Protein AF-A0A3C0A6U7-F1 (afdb_monomer_lite)

Secondary structure (DSSP, 8-state):
-PPPEEEEEETTEEEEE---TTHHHHHHHHHTTTTS--S---HHHHHHHHHHTS--------------PPP-EEEEEE-SS-EEEEEEES-S-SEEEE-SSEEEEETTEEE-GGGGGS--S-EEEEEEETTEEEEEEEES---SS-EEEE-SS-EEEEEETTEEE-

Radius of gyration: 29.02 Å; chains: 1; bounding box: 46×40×87 Å

Foldseek 3Di:
DWDWDWDAPDPPDIDIDTDDPPVVVVVVVVVVPPPPDPDDDPPVVVVVVVVVVPPDPPPPPPPDPPPPFQKWKWKWKDAPPWIKIATPDQAPDGIDIDDAAKFKAFSDGTDDPVCLPPPTRFIWMWHADPFGIWIGGSDRAPDPDIDDDGHNGIDMWMAISDGTDD

Sequence (166 aa):
MVKIKVKCVDNQKCRITFYQKFYLSIFNYIYQNKNSMKNLIKPTLALLFFIALYTLPTQVVAQLNQDATSPFSITVEIDSNNTTLRCNGGCDWKKIILKQGSTIISENGIATAKNANSDVLYLFNVQKTEKGIRLNNLKGTQWKEAIDISCNSKCTLVVNQFGLAQ

pLDDT: mean 73.25, std 22.84, range [32.62, 97.94]

Structure (mmCIF, N/CA/C/O backbone):
data_AF-A0A3C0A6U7-F1
#
_entry.id   AF-A0A3C0A6U7-F1
#
loop_
_atom_site.group_PDB
_atom_site.id
_atom_site.type_symbol
_atom_site.label_atom_id
_atom_site.label_alt_id
_atom_site.label_comp_id
_atom_site.label_asym_id
_atom_site.label_entity_id
_atom_site.label_seq_id
_atom_site.pdbx_PDB_ins_code
_atom_site.Cartn_x
_atom_site.Cartn_y
_atom_site.Cartn_z
_atom_site.occupancy
_atom_site.B_iso_or_equiv
_atom_site.auth_seq_id
_atom_site.auth_comp_id
_atom_site.auth_asym_id
_atom_site.auth_atom_id
_atom_site.pdbx_PDB_model_num
ATOM 1 N N . MET A 1 1 ? 26.773 22.104 -36.908 1.00 33.81 1 MET A N 1
ATOM 2 C CA . MET A 1 1 ? 26.149 22.570 -35.652 1.00 33.81 1 MET A CA 1
ATOM 3 C C . MET A 1 1 ? 24.700 22.948 -35.944 1.00 33.81 1 MET A C 1
ATOM 5 O O . MET A 1 1 ? 24.473 23.873 -36.717 1.00 33.81 1 MET A O 1
ATOM 9 N N . VAL A 1 2 ? 23.734 22.174 -35.447 1.00 37.91 2 VAL A N 1
ATOM 10 C CA . VAL A 1 2 ? 22.294 22.425 -35.638 1.00 37.91 2 VAL A CA 1
ATOM 11 C C . VAL A 1 2 ? 21.832 23.352 -34.513 1.00 37.91 2 VAL A C 1
ATOM 13 O O . VAL A 1 2 ? 22.068 23.046 -33.349 1.00 37.91 2 VAL A O 1
ATOM 16 N N . LYS A 1 3 ? 21.217 24.495 -34.840 1.00 32.91 3 LYS A N 1
ATOM 17 C CA . LYS A 1 3 ? 20.575 25.367 -33.844 1.00 32.91 3 LYS A CA 1
ATOM 18 C C . LYS A 1 3 ? 19.089 25.024 -33.790 1.00 32.91 3 LYS A C 1
ATOM 20 O O . LYS A 1 3 ? 18.399 25.153 -34.798 1.00 32.91 3 LYS A O 1
ATOM 25 N N . ILE A 1 4 ? 18.621 24.586 -32.625 1.00 41.66 4 ILE A N 1
ATOM 26 C CA . ILE A 1 4 ? 17.217 24.255 -32.368 1.00 41.66 4 ILE A CA 1
ATOM 27 C C . ILE A 1 4 ? 16.599 25.428 -31.608 1.00 41.66 4 ILE A C 1
ATOM 29 O O . ILE A 1 4 ? 17.147 25.869 -30.600 1.00 41.66 4 ILE A O 1
ATOM 33 N N . LYS A 1 5 ? 15.466 25.943 -32.092 1.00 40.22 5 LYS A N 1
ATOM 34 C CA . LYS A 1 5 ? 14.672 26.949 -31.379 1.00 40.22 5 LYS A CA 1
ATOM 35 C C . LYS A 1 5 ? 13.291 26.357 -31.125 1.00 40.22 5 LYS A C 1
ATOM 37 O O . LYS A 1 5 ? 12.559 26.071 -32.069 1.00 40.22 5 LYS A O 1
ATOM 42 N N . VAL A 1 6 ? 12.973 26.135 -29.854 1.00 44.78 6 VAL A N 1
ATOM 43 C CA . VAL A 1 6 ? 11.693 25.570 -29.417 1.00 44.78 6 VAL A CA 1
ATOM 44 C C . VAL A 1 6 ? 10.785 26.719 -28.998 1.00 44.78 6 VAL A C 1
ATOM 46 O O . VAL A 1 6 ? 11.202 27.584 -28.229 1.00 44.78 6 VAL A O 1
ATOM 49 N N . LYS A 1 7 ? 9.557 26.752 -29.523 1.00 43.25 7 LYS A N 1
ATOM 50 C CA . LYS A 1 7 ? 8.528 27.705 -29.096 1.00 43.25 7 LYS A CA 1
ATOM 51 C C . LYS A 1 7 ? 7.292 26.912 -28.675 1.00 43.25 7 LYS A C 1
ATOM 53 O O . LYS A 1 7 ? 6.702 26.193 -29.485 1.00 43.25 7 LYS A O 1
ATOM 58 N N . CYS A 1 8 ? 6.948 27.009 -27.398 1.00 41.59 8 CYS A N 1
ATOM 59 C CA . CYS A 1 8 ? 5.799 26.334 -26.805 1.00 41.59 8 CYS A CA 1
ATOM 60 C C . CYS A 1 8 ? 4.638 27.318 -26.705 1.00 41.59 8 CYS A C 1
ATOM 62 O O . CYS A 1 8 ? 4.846 28.461 -26.305 1.00 41.59 8 CYS A O 1
ATOM 64 N N . VAL A 1 9 ? 3.455 26.888 -27.145 1.00 47.66 9 VAL A N 1
ATOM 65 C CA . VAL A 1 9 ? 2.249 27.731 -27.165 1.00 47.66 9 VAL A CA 1
ATOM 66 C C . VAL A 1 9 ? 1.288 27.355 -26.034 1.00 47.66 9 VAL A C 1
ATOM 68 O O . VAL A 1 9 ? 0.531 28.216 -25.633 1.00 47.66 9 VAL A O 1
ATOM 71 N N . ASP A 1 10 ? 1.389 26.144 -25.466 1.00 42.62 10 ASP A N 1
ATOM 72 C CA . ASP A 1 10 ? 0.799 25.732 -24.178 1.00 42.62 10 ASP A CA 1
ATOM 73 C C . ASP A 1 10 ? 1.385 24.376 -23.737 1.00 42.62 10 ASP A C 1
ATOM 75 O O . ASP A 1 10 ? 1.989 23.679 -24.561 1.00 42.62 10 ASP A O 1
ATOM 79 N N . ASN A 1 11 ? 1.180 23.986 -22.465 1.00 50.47 11 ASN A N 1
ATOM 80 C CA . ASN A 1 11 ? 1.770 22.823 -21.756 1.00 50.47 11 ASN A CA 1
ATOM 81 C C . ASN A 1 11 ? 1.614 21.436 -22.425 1.00 50.47 11 ASN A C 1
ATOM 83 O O . ASN A 1 11 ? 2.092 20.441 -21.885 1.00 50.47 11 ASN A O 1
ATOM 87 N N . GLN A 1 12 ? 0.970 21.342 -23.591 1.00 40.75 12 GLN A N 1
ATOM 88 C CA . GLN A 1 12 ? 0.839 20.103 -24.365 1.00 40.75 12 GLN A CA 1
ATOM 89 C C . GLN A 1 12 ? 1.159 20.242 -25.866 1.00 40.75 12 GLN A C 1
ATOM 91 O O . GLN A 1 12 ? 1.078 19.256 -26.596 1.00 40.75 12 GLN A O 1
ATOM 96 N N . LYS A 1 13 ? 1.558 21.425 -26.362 1.00 32.62 13 LYS A N 1
ATOM 97 C CA . LYS A 1 13 ? 1.961 21.621 -27.769 1.00 32.62 13 LYS A CA 1
ATOM 98 C C . LYS A 1 13 ? 3.165 22.557 -27.888 1.00 32.62 13 LYS A C 1
ATOM 100 O O . LYS A 1 13 ? 3.036 23.782 -27.933 1.00 32.62 13 LYS A O 1
ATOM 105 N N . CYS A 1 14 ? 4.346 21.962 -28.037 1.00 35.88 14 CYS A N 1
ATOM 106 C CA . CYS A 1 14 ? 5.546 22.663 -28.486 1.00 35.88 14 CYS A CA 1
ATOM 107 C C . CYS A 1 14 ? 5.802 22.359 -29.963 1.00 35.88 14 CYS A C 1
ATOM 109 O O . CYS A 1 14 ? 5.858 21.197 -30.365 1.00 35.88 14 CYS A O 1
ATOM 111 N N . ARG A 1 15 ? 5.970 23.405 -30.782 1.00 34.56 15 ARG A N 1
ATOM 112 C CA . ARG A 1 15 ? 6.424 23.255 -32.171 1.00 34.56 15 ARG A CA 1
ATOM 113 C C . ARG A 1 15 ? 7.946 23.355 -32.196 1.00 34.56 15 ARG A C 1
ATOM 115 O O . ARG A 1 15 ? 8.517 24.347 -31.739 1.00 34.56 15 ARG A O 1
ATOM 122 N N . ILE A 1 16 ? 8.592 22.327 -32.736 1.00 39.91 16 ILE A N 1
ATOM 123 C CA . ILE A 1 16 ? 10.038 22.299 -32.958 1.00 39.91 16 ILE A CA 1
ATOM 124 C C . ILE A 1 16 ? 10.274 22.540 -34.446 1.00 39.91 16 ILE A C 1
ATOM 126 O O . ILE A 1 16 ? 9.821 21.763 -35.282 1.00 39.91 16 ILE A O 1
ATOM 130 N N . THR A 1 17 ? 10.983 23.618 -34.777 1.00 40.97 17 THR A N 1
ATOM 131 C CA . THR A 1 17 ? 11.354 23.925 -36.161 1.00 40.97 17 THR A CA 1
ATOM 132 C C . THR A 1 17 ? 12.818 23.556 -36.377 1.00 40.97 17 THR A C 1
ATOM 134 O O . THR A 1 17 ? 13.709 24.149 -35.766 1.00 40.97 17 THR A O 1
ATOM 137 N N . PHE A 1 18 ? 13.076 22.581 -37.251 1.00 41.88 18 PHE A N 1
ATOM 138 C CA . PHE A 1 18 ? 14.427 22.193 -37.652 1.00 41.88 18 PHE A CA 1
ATOM 139 C C . PHE A 1 18 ? 14.877 23.005 -38.873 1.00 41.88 18 PHE A C 1
ATOM 141 O O . PHE A 1 18 ? 14.241 22.963 -39.921 1.00 41.88 18 PHE A O 1
ATOM 148 N N . TYR A 1 19 ? 16.011 23.702 -38.769 1.00 48.56 19 TYR A N 1
ATOM 149 C CA . TYR A 1 19 ? 16.707 24.257 -39.934 1.00 48.56 19 TYR A CA 1
ATOM 150 C C . TYR A 1 19 ? 17.765 23.252 -40.401 1.00 48.56 19 TYR A C 1
ATOM 152 O O . TYR A 1 19 ? 18.860 23.168 -39.841 1.00 48.56 19 TYR A O 1
ATOM 160 N N . GLN A 1 20 ? 17.426 22.442 -41.405 1.00 42.66 20 GLN A N 1
ATOM 161 C CA . GLN A 1 20 ? 18.304 21.381 -41.895 1.00 42.66 20 GLN A CA 1
ATOM 162 C C . GLN A 1 20 ? 19.255 21.895 -42.989 1.00 42.66 20 GLN A C 1
ATOM 164 O O . GLN A 1 20 ? 18.865 22.112 -44.132 1.00 42.66 20 GLN A O 1
ATOM 169 N N . LYS A 1 21 ? 20.555 21.950 -42.673 1.00 41.53 21 LYS A N 1
ATOM 170 C CA . LYS A 1 21 ? 21.672 22.000 -43.646 1.00 41.53 21 LYS A CA 1
ATOM 171 C C . LYS A 1 21 ? 21.818 20.708 -44.487 1.00 41.53 21 LYS A C 1
ATOM 173 O O . LYS A 1 21 ? 22.850 20.496 -45.112 1.00 41.53 21 LYS A O 1
ATOM 178 N N . PHE A 1 22 ? 20.806 19.841 -44.509 1.00 43.25 22 PHE A N 1
ATOM 179 C CA . PHE A 1 22 ? 20.840 18.538 -45.183 1.00 43.25 22 PHE A CA 1
ATOM 180 C C . PHE A 1 22 ? 20.552 18.641 -46.690 1.00 43.25 22 PHE A C 1
ATOM 182 O O . PHE A 1 22 ? 21.022 17.820 -47.471 1.00 43.25 22 PHE A O 1
ATOM 189 N N . TYR A 1 23 ? 19.866 19.707 -47.117 1.00 44.53 23 TYR A N 1
ATOM 190 C CA . TYR A 1 23 ? 19.507 19.938 -48.522 1.00 44.53 23 TYR A CA 1
ATOM 191 C C . TYR A 1 23 ? 20.713 20.118 -49.458 1.00 44.53 23 TYR A C 1
ATOM 193 O O . TYR A 1 23 ? 20.646 19.745 -50.626 1.00 44.53 23 TYR A O 1
ATOM 201 N N . LEU A 1 24 ? 21.839 20.638 -48.957 1.00 41.88 24 LEU A N 1
ATOM 202 C CA . LEU A 1 24 ? 23.013 20.931 -49.789 1.00 41.88 24 LEU A CA 1
ATOM 203 C C . LEU A 1 24 ? 23.817 19.677 -50.176 1.00 41.88 24 LEU A C 1
ATOM 205 O O . LEU A 1 24 ? 24.499 19.687 -51.196 1.00 41.88 24 LEU A O 1
ATOM 209 N N . SER A 1 25 ? 23.723 18.586 -49.406 1.00 42.66 25 SER A N 1
ATOM 210 C CA . SER A 1 25 ? 24.457 17.343 -49.696 1.00 42.66 25 SER A CA 1
ATOM 211 C C . SER A 1 25 ? 23.844 16.575 -50.871 1.00 42.66 25 SER A C 1
ATOM 213 O O . SER A 1 25 ? 24.573 16.122 -51.752 1.00 42.66 25 SER A O 1
ATOM 215 N N . ILE A 1 26 ? 22.512 16.494 -50.928 1.00 48.12 26 ILE A N 1
ATOM 216 C CA . ILE A 1 26 ? 21.798 15.777 -51.994 1.00 48.12 26 ILE A CA 1
ATOM 217 C C . ILE A 1 26 ? 21.872 16.563 -53.312 1.00 48.12 26 ILE A C 1
ATOM 219 O O . ILE A 1 26 ? 22.105 15.975 -54.366 1.00 48.12 26 ILE A O 1
ATOM 223 N N . PHE A 1 27 ? 21.774 17.899 -53.261 1.00 46.44 27 PHE A N 1
ATOM 224 C CA . PHE A 1 27 ? 21.910 18.744 -54.455 1.00 46.44 27 PHE A CA 1
ATOM 225 C C . PHE A 1 27 ? 23.302 18.638 -55.099 1.00 46.44 27 PHE A C 1
ATOM 227 O O . PHE A 1 27 ? 23.402 18.530 -56.320 1.00 46.44 27 PHE A O 1
ATOM 234 N N . ASN A 1 28 ? 24.372 18.597 -54.295 1.00 41.25 28 ASN A N 1
ATOM 235 C CA . ASN A 1 28 ? 25.733 18.421 -54.814 1.00 41.25 28 ASN A CA 1
ATOM 236 C C . ASN A 1 28 ? 25.968 17.027 -55.416 1.00 41.25 28 ASN A C 1
ATOM 238 O O . ASN A 1 28 ? 26.674 16.920 -56.416 1.00 41.25 28 ASN A O 1
ATOM 242 N N . TYR A 1 29 ? 25.356 15.974 -54.863 1.00 45.91 29 TYR A N 1
ATOM 243 C CA . TYR A 1 29 ? 25.459 14.622 -55.425 1.00 45.91 29 TYR A CA 1
ATOM 244 C C . TYR A 1 29 ? 24.790 14.514 -56.807 1.00 45.91 29 TYR A C 1
ATOM 246 O O . TYR A 1 29 ? 25.345 13.912 -57.723 1.00 45.91 29 TYR A O 1
ATOM 254 N N . ILE A 1 30 ? 23.633 15.159 -56.992 1.00 48.38 30 ILE A N 1
ATOM 255 C CA . ILE A 1 30 ? 22.916 15.176 -58.277 1.00 48.38 30 ILE A CA 1
ATOM 256 C C . ILE A 1 30 ? 23.643 16.060 -59.308 1.00 48.38 30 ILE A C 1
ATOM 258 O O . ILE A 1 30 ? 23.691 15.716 -60.489 1.00 48.38 30 ILE A O 1
ATOM 262 N N . TYR A 1 31 ? 24.257 17.171 -58.883 1.00 46.31 31 TYR A N 1
ATOM 263 C CA . TYR A 1 31 ? 24.972 18.081 -59.788 1.00 46.31 31 TYR A CA 1
ATOM 264 C C . TYR A 1 31 ? 26.287 17.492 -60.327 1.00 46.31 31 TYR A C 1
ATOM 266 O O . TYR A 1 31 ? 26.640 17.726 -61.482 1.00 46.31 31 TYR A O 1
ATOM 274 N N . GLN A 1 32 ? 26.989 16.686 -59.525 1.00 39.41 32 GLN A N 1
ATOM 275 C CA . GLN A 1 32 ? 28.257 16.052 -59.911 1.00 39.41 32 GLN A CA 1
ATOM 276 C C . GLN A 1 32 ? 28.099 14.930 -60.955 1.00 39.41 32 GLN A C 1
ATOM 278 O O . GLN A 1 32 ? 29.075 14.552 -61.594 1.00 39.41 32 GLN A O 1
ATOM 283 N N . ASN A 1 33 ? 26.885 14.416 -61.187 1.00 39.50 33 ASN A N 1
ATOM 284 C CA . ASN A 1 33 ? 26.651 13.247 -62.045 1.00 39.50 33 ASN A CA 1
ATOM 285 C C . ASN A 1 33 ? 25.900 13.577 -63.355 1.00 39.50 33 ASN A C 1
ATOM 287 O O . ASN A 1 33 ? 25.139 12.770 -63.887 1.00 39.50 33 ASN A O 1
ATOM 291 N N . LYS A 1 34 ? 26.093 14.792 -63.891 1.00 43.38 34 LYS A N 1
ATOM 292 C CA . LYS A 1 34 ? 25.370 15.305 -65.074 1.00 43.38 34 LYS A CA 1
ATOM 293 C C . LYS A 1 34 ? 25.851 14.738 -66.425 1.00 43.38 34 LYS A C 1
ATOM 295 O O . LYS A 1 34 ? 25.202 14.973 -67.440 1.00 43.38 34 LYS A O 1
ATOM 300 N N . ASN A 1 35 ? 26.947 13.977 -66.470 1.00 48.91 35 ASN A N 1
ATOM 301 C CA . ASN A 1 35 ? 27.571 13.569 -67.739 1.00 48.91 35 ASN A CA 1
ATOM 302 C C . ASN A 1 35 ? 27.205 12.174 -68.272 1.00 48.91 35 ASN A C 1
ATOM 304 O O . ASN A 1 35 ? 27.707 11.813 -69.332 1.00 48.91 35 ASN A O 1
ATOM 308 N N . SER A 1 36 ? 26.322 11.402 -67.625 1.00 48.53 36 SER A N 1
ATOM 309 C CA . SER A 1 36 ? 26.068 10.019 -68.075 1.00 48.53 36 SER A CA 1
ATOM 310 C C . SER A 1 36 ? 24.611 9.549 -68.021 1.00 48.53 36 SER A C 1
ATOM 312 O O . SER A 1 36 ? 24.336 8.413 -67.656 1.00 48.53 36 SER A O 1
ATOM 314 N N . MET A 1 37 ? 23.643 10.388 -68.408 1.00 45.44 37 MET A N 1
ATOM 315 C CA . MET A 1 37 ? 22.267 9.916 -68.644 1.00 45.44 37 MET A CA 1
ATOM 316 C C . MET A 1 37 ? 21.650 10.583 -69.875 1.00 45.44 37 MET A C 1
ATOM 318 O O . MET A 1 37 ? 20.931 11.573 -69.779 1.00 45.44 37 MET A O 1
ATOM 322 N N . LYS A 1 38 ? 21.941 10.027 -71.058 1.00 48.81 38 LYS A N 1
ATOM 323 C CA . LYS A 1 38 ? 21.332 10.430 -72.340 1.00 48.81 38 LYS A CA 1
ATOM 324 C C . LYS A 1 38 ? 20.073 9.641 -72.720 1.00 48.81 38 LYS A C 1
ATOM 326 O O . LYS A 1 38 ? 19.567 9.847 -73.813 1.00 48.81 38 LYS A O 1
ATOM 331 N N . ASN A 1 39 ? 19.518 8.805 -71.839 1.00 52.34 39 ASN A N 1
ATOM 332 C CA . ASN A 1 39 ? 18.325 8.017 -72.159 1.00 52.34 39 ASN A CA 1
ATOM 333 C C . ASN A 1 39 ? 17.156 8.307 -71.208 1.00 52.34 39 ASN A C 1
ATOM 335 O O . ASN A 1 39 ? 17.063 7.785 -70.104 1.00 52.34 39 ASN A O 1
ATOM 339 N N . LEU A 1 40 ? 16.278 9.182 -71.704 1.00 53.75 40 LEU A N 1
ATOM 340 C CA . LEU A 1 40 ? 14.818 9.084 -71.685 1.00 53.75 40 LEU A CA 1
ATOM 341 C C . LEU A 1 40 ? 14.142 8.547 -70.404 1.00 53.75 40 LEU A C 1
ATOM 343 O O . LEU A 1 40 ? 13.479 7.515 -70.422 1.00 53.75 40 LEU A O 1
ATOM 347 N N . ILE A 1 41 ? 14.166 9.334 -69.331 1.00 53.09 41 ILE A N 1
ATOM 348 C CA . ILE A 1 41 ? 13.057 9.359 -68.367 1.00 53.09 41 ILE A CA 1
ATOM 349 C C . ILE A 1 41 ? 12.466 10.763 -68.446 1.00 53.09 41 ILE A C 1
ATOM 351 O O . ILE A 1 41 ? 13.147 11.751 -68.172 1.00 53.09 41 ILE A O 1
ATOM 355 N N . LYS A 1 42 ? 11.215 10.866 -68.911 1.00 50.72 42 LYS A N 1
ATOM 356 C CA . LYS A 1 42 ? 10.522 12.149 -69.087 1.00 50.72 42 LYS A CA 1
ATOM 357 C C . LYS A 1 42 ? 10.541 12.918 -67.751 1.00 50.72 42 LYS A C 1
ATOM 359 O O . LYS A 1 42 ? 10.084 12.364 -66.748 1.00 50.72 42 LYS A O 1
ATOM 364 N N . PRO A 1 43 ? 11.011 14.182 -67.717 1.00 54.00 43 PRO A N 1
ATOM 365 C CA . PRO A 1 43 ? 11.165 14.961 -66.480 1.00 54.00 43 PRO A CA 1
ATOM 366 C C . PRO A 1 43 ? 9.840 15.182 -65.728 1.00 54.00 43 PRO A C 1
ATOM 368 O O . PRO A 1 43 ? 9.837 15.511 -64.545 1.00 54.00 43 PRO A O 1
ATOM 371 N N . THR A 1 44 ? 8.709 14.940 -66.390 1.00 54.31 44 THR A N 1
ATOM 372 C CA . THR A 1 44 ? 7.357 14.987 -65.831 1.00 54.31 44 THR A CA 1
ATOM 373 C C . THR A 1 44 ? 7.054 13.879 -64.820 1.00 54.31 44 THR A C 1
ATOM 375 O O . THR A 1 44 ? 6.265 14.114 -63.910 1.00 54.31 44 THR A O 1
ATOM 378 N N . LEU A 1 45 ? 7.674 12.694 -64.920 1.00 53.59 45 LEU A N 1
ATOM 379 C CA . LEU A 1 45 ? 7.379 11.585 -63.997 1.00 53.59 45 LEU A CA 1
ATOM 380 C C . LEU A 1 45 ? 8.149 11.703 -62.672 1.00 53.59 45 LEU A C 1
ATOM 382 O O . LEU A 1 45 ? 7.621 11.381 -61.611 1.00 53.59 45 LEU A O 1
ATOM 386 N N . ALA A 1 46 ? 9.380 12.220 -62.726 1.00 56.03 46 ALA A N 1
ATOM 387 C CA . ALA A 1 46 ? 10.200 12.450 -61.538 1.00 56.03 46 ALA A CA 1
ATOM 388 C C . ALA A 1 46 ? 9.577 13.518 -60.623 1.00 56.03 46 ALA A C 1
ATOM 390 O O . ALA A 1 46 ? 9.567 13.358 -59.406 1.00 56.03 46 ALA A O 1
ATOM 391 N N . LEU A 1 47 ? 8.987 14.570 -61.203 1.00 56.06 47 LEU A N 1
ATOM 392 C CA . LEU A 1 47 ? 8.346 15.649 -60.448 1.00 56.06 47 LEU A CA 1
ATOM 393 C C . LEU A 1 47 ? 7.134 15.158 -59.630 1.00 56.06 47 LEU A C 1
ATOM 395 O O . LEU A 1 47 ? 6.956 15.580 -58.490 1.00 56.06 47 LEU A O 1
ATOM 399 N N . LEU A 1 48 ? 6.341 14.224 -60.169 1.00 55.97 48 LEU A N 1
ATOM 400 C CA . LEU A 1 48 ? 5.179 13.651 -59.474 1.00 55.97 48 LEU A CA 1
ATOM 401 C C . LEU A 1 48 ? 5.578 12.780 -58.272 1.00 55.97 48 LEU A C 1
ATOM 403 O O . LEU A 1 48 ? 4.897 12.799 -57.248 1.00 55.97 48 LEU A O 1
ATOM 407 N N . PHE A 1 49 ? 6.708 12.075 -58.360 1.00 56.03 49 PHE A N 1
ATOM 408 C CA . PHE A 1 49 ? 7.222 11.259 -57.257 1.00 56.03 49 PHE A CA 1
ATOM 409 C C . PHE A 1 49 ? 7.747 12.119 -56.094 1.00 56.03 49 PHE A C 1
ATOM 411 O O . PHE A 1 49 ? 7.580 11.760 -54.930 1.00 56.03 49 PHE A O 1
ATOM 418 N N . PHE A 1 50 ? 8.320 13.292 -56.393 1.00 56.22 50 PHE A N 1
ATOM 419 C CA . PHE A 1 50 ? 8.762 14.239 -55.366 1.00 56.22 50 PHE A CA 1
ATOM 420 C C . PHE A 1 50 ? 7.593 14.898 -54.625 1.00 56.22 50 PHE A C 1
ATOM 422 O O . PHE A 1 50 ? 7.678 15.047 -53.411 1.00 56.22 50 PHE A O 1
ATOM 429 N N . ILE A 1 51 ? 6.491 15.244 -55.301 1.00 59.22 51 ILE A N 1
ATOM 430 C CA . ILE A 1 51 ? 5.327 15.891 -54.661 1.00 59.22 51 ILE A CA 1
ATOM 431 C C . ILE A 1 51 ? 4.619 14.938 -53.678 1.00 59.22 51 ILE A C 1
ATOM 433 O O . ILE A 1 51 ? 4.186 15.374 -52.612 1.00 59.22 51 ILE A O 1
ATOM 437 N N . ALA A 1 52 ? 4.574 13.635 -53.977 1.00 53.06 52 ALA A N 1
ATOM 438 C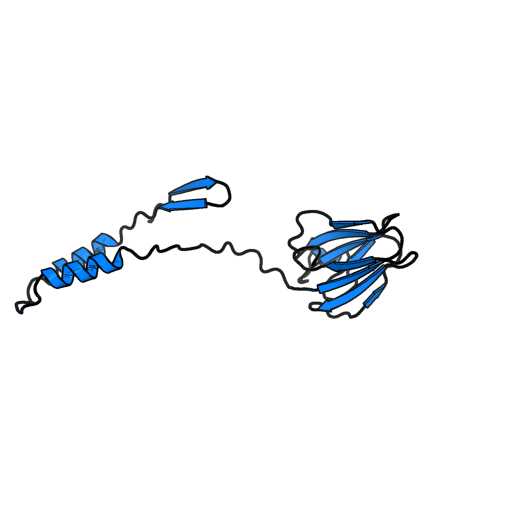 CA . ALA A 1 52 ? 3.948 12.627 -53.113 1.00 53.06 52 ALA A CA 1
ATOM 439 C C . ALA A 1 52 ? 4.673 12.408 -51.766 1.00 53.06 52 ALA A C 1
ATOM 441 O O . ALA A 1 52 ? 4.066 11.935 -50.808 1.00 53.06 52 ALA A O 1
ATOM 442 N N . LEU A 1 53 ? 5.955 12.774 -51.659 1.00 52.72 53 LEU A N 1
ATOM 443 C CA . LEU A 1 53 ? 6.751 12.607 -50.435 1.00 52.72 53 LEU A CA 1
ATOM 444 C C . LEU A 1 53 ? 6.616 13.783 -49.447 1.00 52.72 53 LEU A C 1
ATOM 446 O O . LEU A 1 53 ? 7.047 13.661 -48.302 1.00 52.72 53 LEU A O 1
ATOM 450 N N . TYR A 1 54 ? 5.997 14.904 -49.845 1.00 50.44 54 TYR A N 1
ATOM 451 C CA . TYR A 1 54 ? 5.837 16.093 -48.990 1.00 50.44 54 TYR A CA 1
ATOM 452 C C . TYR A 1 54 ? 4.576 16.088 -48.110 1.00 50.44 54 TYR A C 1
ATOM 454 O O . TYR A 1 54 ? 4.428 16.972 -47.267 1.00 50.44 54 TYR A O 1
ATOM 462 N N . THR A 1 55 ? 3.669 15.119 -48.262 1.00 50.38 55 THR A N 1
ATOM 463 C 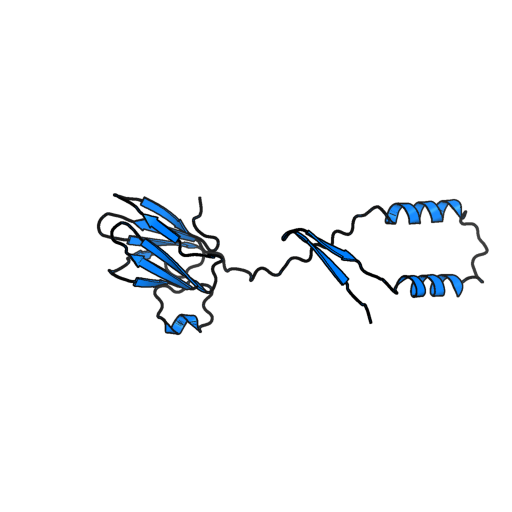CA . THR A 1 55 ? 2.383 15.104 -47.536 1.00 50.38 55 THR A CA 1
ATOM 464 C C . THR A 1 55 ? 2.342 14.168 -46.333 1.00 50.38 55 THR A C 1
ATOM 466 O O . THR A 1 55 ? 1.285 14.028 -45.723 1.00 50.38 55 THR A O 1
ATOM 469 N N . LEU A 1 56 ? 3.453 13.531 -45.954 1.00 53.97 56 LEU A N 1
ATOM 470 C CA . LEU A 1 56 ? 3.504 12.765 -44.711 1.00 53.97 56 LEU A CA 1
ATOM 471 C C . LEU A 1 56 ? 3.830 13.723 -43.559 1.00 53.97 56 LEU A C 1
ATOM 473 O O . LEU A 1 56 ? 4.971 14.186 -43.473 1.00 53.97 56 LEU A O 1
ATOM 477 N N . PRO A 1 57 ? 2.880 14.049 -42.660 1.00 55.62 57 PRO A N 1
ATOM 478 C CA . PRO A 1 57 ? 3.234 14.739 -41.435 1.00 55.62 57 PRO A CA 1
ATOM 479 C C . PRO A 1 57 ? 4.168 13.824 -40.639 1.00 55.62 57 PRO A C 1
ATOM 481 O O . PRO A 1 57 ? 3.738 12.845 -40.032 1.00 55.62 57 PRO A O 1
ATOM 484 N N . THR A 1 58 ? 5.463 14.137 -40.630 1.00 53.94 58 THR A N 1
ATOM 485 C CA . THR A 1 58 ? 6.430 13.540 -39.709 1.00 53.94 58 THR A CA 1
ATOM 486 C C . THR A 1 58 ? 6.171 14.108 -38.319 1.00 53.94 58 THR A C 1
ATOM 488 O O . THR A 1 58 ? 6.884 14.972 -37.812 1.00 53.94 58 THR A O 1
ATOM 491 N N . GLN A 1 59 ? 5.097 13.646 -37.683 1.00 55.72 59 GLN A N 1
ATOM 492 C CA . GLN A 1 59 ? 4.904 13.863 -36.259 1.00 55.72 59 GLN A CA 1
ATOM 493 C C . GLN A 1 59 ? 5.908 12.989 -35.506 1.00 55.72 59 GLN A C 1
ATOM 495 O O . GLN A 1 59 ? 5.658 11.832 -35.185 1.00 55.72 59 GLN A O 1
ATOM 500 N N . VAL A 1 60 ? 7.092 13.548 -35.258 1.00 50.88 60 VAL A N 1
ATOM 501 C CA . VAL A 1 60 ? 8.034 12.992 -34.290 1.00 50.88 60 VAL A CA 1
ATOM 502 C C . VAL A 1 60 ? 7.480 13.336 -32.915 1.00 50.88 60 VAL A C 1
ATOM 504 O O . VAL A 1 60 ? 7.693 14.433 -32.397 1.00 50.88 60 VAL A O 1
ATOM 507 N N . VAL A 1 61 ? 6.709 12.416 -32.340 1.00 57.28 61 VAL A N 1
ATOM 508 C CA . VAL A 1 61 ? 6.358 12.497 -30.926 1.00 57.28 61 VAL A CA 1
ATOM 509 C C . VAL A 1 61 ? 7.620 12.109 -30.169 1.00 57.28 61 VAL A C 1
ATOM 511 O O . VAL A 1 61 ? 7.979 10.937 -30.105 1.00 57.28 61 VAL A O 1
ATOM 514 N N . ALA A 1 62 ? 8.335 13.097 -29.633 1.00 43.22 62 ALA A N 1
ATOM 515 C CA . ALA A 1 62 ? 9.292 12.821 -28.576 1.00 43.22 62 ALA A CA 1
ATOM 516 C C . ALA A 1 62 ? 8.479 12.272 -27.398 1.00 43.22 62 ALA A C 1
ATOM 518 O O . ALA A 1 62 ? 7.787 13.028 -26.716 1.00 43.22 62 ALA A O 1
ATOM 519 N N . GLN A 1 63 ? 8.485 10.952 -27.211 1.00 40.06 63 GLN A N 1
ATOM 520 C CA . GLN A 1 63 ? 7.977 10.366 -25.982 1.00 40.06 63 GLN A CA 1
ATOM 521 C C . GLN A 1 63 ? 8.930 10.832 -24.887 1.00 40.06 63 GLN A C 1
ATOM 523 O O . GLN A 1 63 ? 10.094 10.439 -24.847 1.00 40.06 63 GLN A O 1
ATOM 528 N N . LEU A 1 64 ? 8.457 11.760 -24.054 1.00 44.72 64 LEU A N 1
ATOM 529 C CA . LEU A 1 64 ? 9.105 12.043 -22.786 1.00 44.72 64 LEU A CA 1
ATOM 530 C C . LEU A 1 64 ? 9.200 10.687 -22.088 1.00 44.72 64 LEU A C 1
ATOM 532 O O . LEU A 1 64 ? 8.167 10.037 -21.922 1.00 44.72 64 LEU A O 1
ATOM 536 N N . ASN A 1 65 ? 10.413 10.243 -21.759 1.00 44.16 65 ASN A N 1
ATOM 537 C CA . ASN A 1 65 ? 10.604 9.091 -20.892 1.00 44.16 65 ASN A CA 1
ATOM 538 C C . ASN A 1 65 ? 9.913 9.440 -19.571 1.00 44.16 65 ASN A C 1
ATOM 540 O O . ASN A 1 65 ? 10.499 10.085 -18.708 1.00 44.16 65 ASN A O 1
ATOM 544 N N . GLN A 1 66 ? 8.626 9.116 -19.451 1.00 49.06 66 GLN A N 1
ATOM 545 C CA . GLN A 1 66 ? 8.006 8.962 -18.153 1.00 49.06 66 GLN A CA 1
ATOM 546 C C . GLN A 1 66 ? 8.810 7.851 -17.503 1.00 49.06 66 GLN A C 1
ATOM 548 O O . GLN A 1 66 ? 8.888 6.767 -18.085 1.00 49.06 66 GLN A O 1
ATOM 553 N N . ASP A 1 67 ? 9.460 8.148 -16.376 1.00 54.31 67 ASP A N 1
ATOM 554 C CA . ASP A 1 67 ? 10.139 7.145 -15.564 1.00 54.31 67 ASP A CA 1
ATOM 555 C C . ASP A 1 67 ? 9.242 5.913 -15.498 1.00 54.31 67 ASP A C 1
ATOM 557 O O . ASP A 1 67 ? 8.118 5.975 -14.983 1.00 54.31 67 ASP A O 1
ATOM 561 N N . ALA A 1 68 ? 9.694 4.836 -16.149 1.00 64.50 68 ALA A N 1
ATOM 562 C CA . ALA A 1 68 ? 8.890 3.649 -16.360 1.00 64.50 68 ALA A CA 1
ATOM 563 C 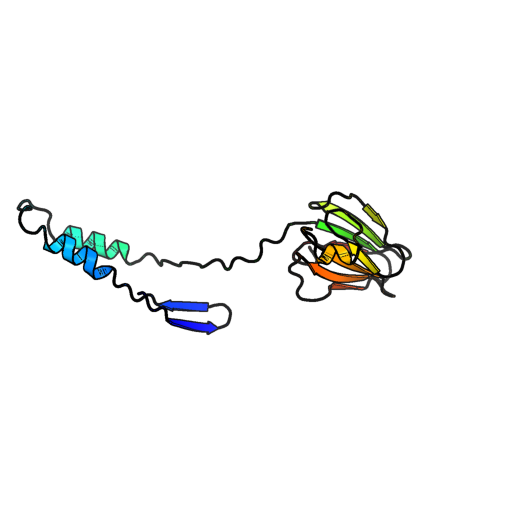C . ALA A 1 68 ? 8.523 3.107 -14.982 1.00 64.50 68 ALA A C 1
ATOM 565 O O . ALA A 1 68 ? 9.356 2.581 -14.246 1.00 64.50 68 ALA A O 1
ATOM 566 N N . THR A 1 69 ? 7.278 3.342 -14.591 1.00 80.88 69 THR A N 1
ATOM 567 C CA . THR A 1 69 ? 6.824 3.040 -13.245 1.00 80.88 69 THR A CA 1
ATOM 568 C C . THR A 1 69 ? 6.543 1.549 -13.174 1.00 80.88 69 THR A C 1
ATOM 570 O O . THR A 1 69 ? 5.820 1.024 -14.024 1.00 80.88 69 THR A O 1
ATOM 573 N N . SER A 1 70 ? 7.112 0.861 -12.185 1.00 91.19 70 SER A N 1
ATOM 574 C CA . SER A 1 70 ? 6.901 -0.580 -12.044 1.00 91.19 70 SER A CA 1
ATOM 575 C C . SER A 1 70 ? 5.428 -0.859 -11.725 1.00 91.19 70 SER A C 1
ATOM 577 O O . SER A 1 70 ? 4.898 -0.284 -10.771 1.00 91.19 70 SER A O 1
ATOM 579 N N . PRO A 1 71 ? 4.734 -1.692 -12.520 1.00 94.50 71 PRO A N 1
ATOM 580 C CA . PRO A 1 71 ? 3.317 -1.941 -12.318 1.00 94.50 71 PRO A CA 1
ATOM 581 C C . PRO A 1 71 ? 3.081 -2.795 -11.070 1.00 94.50 71 PRO A C 1
ATOM 583 O O . PRO A 1 71 ? 3.751 -3.804 -10.859 1.00 94.50 71 PRO A O 1
ATOM 586 N N . PHE A 1 72 ? 2.076 -2.424 -10.281 1.00 95.75 72 PHE A N 1
ATOM 587 C CA . PHE A 1 72 ? 1.580 -3.225 -9.163 1.00 95.75 72 PHE A CA 1
ATOM 588 C C . PHE A 1 72 ? 0.072 -3.042 -9.003 1.00 95.75 72 PHE A C 1
ATOM 590 O O . PHE A 1 72 ? -0.511 -2.088 -9.511 1.00 95.75 72 PHE A O 1
ATOM 597 N N . SER A 1 73 ? -0.572 -3.953 -8.281 1.00 97.44 73 SER A N 1
ATOM 598 C CA . SER A 1 73 ? -1.979 -3.841 -7.905 1.00 97.44 73 SER A CA 1
ATOM 599 C C . SER A 1 73 ? -2.173 -4.385 -6.500 1.00 97.44 73 SER A C 1
ATOM 601 O O . SER A 1 73 ? -1.824 -5.531 -6.213 1.00 97.44 73 SER A O 1
ATOM 603 N N . ILE A 1 74 ? -2.726 -3.555 -5.620 1.00 97.88 74 ILE A N 1
ATOM 604 C CA . ILE A 1 74 ? -2.950 -3.883 -4.216 1.00 97.88 74 ILE A CA 1
ATOM 605 C C . ILE A 1 74 ? -4.393 -3.546 -3.857 1.00 97.88 74 ILE A C 1
ATOM 607 O O . ILE A 1 74 ? -4.823 -2.402 -3.978 1.00 97.88 74 ILE A O 1
ATOM 611 N N . THR A 1 75 ? -5.133 -4.536 -3.372 1.00 97.25 75 THR A N 1
ATOM 612 C CA . THR A 1 75 ? -6.447 -4.325 -2.765 1.00 97.25 75 THR A CA 1
ATOM 613 C C . THR A 1 75 ? -6.266 -3.897 -1.316 1.00 97.25 75 THR A C 1
ATOM 615 O O . THR A 1 75 ? -5.618 -4.594 -0.536 1.00 97.25 75 THR A O 1
ATOM 618 N N . VAL A 1 76 ? -6.870 -2.777 -0.941 1.00 95.38 76 VAL A N 1
ATOM 619 C CA . VAL A 1 76 ? -6.982 -2.309 0.437 1.00 95.38 76 VAL A CA 1
ATOM 620 C C . VAL A 1 76 ? -8.394 -2.612 0.927 1.00 95.38 76 VAL A C 1
ATOM 622 O O . VAL A 1 76 ? -9.376 -2.102 0.394 1.00 95.38 76 VAL A O 1
ATOM 625 N N . GLU A 1 77 ? -8.491 -3.439 1.959 1.00 94.81 77 GLU A N 1
ATOM 626 C CA . GLU A 1 77 ? -9.719 -3.736 2.689 1.00 94.81 77 GLU A CA 1
ATOM 627 C C . GLU A 1 77 ? -9.657 -3.008 4.037 1.00 94.81 77 GLU A C 1
ATOM 629 O O . GLU A 1 77 ? -8.783 -3.288 4.860 1.00 94.81 77 GLU A O 1
ATOM 634 N N . ILE A 1 78 ? -10.566 -2.062 4.262 1.00 91.56 78 ILE A N 1
ATOM 635 C CA . ILE A 1 78 ? -10.726 -1.364 5.542 1.00 91.56 78 ILE A CA 1
ATOM 636 C C . ILE A 1 78 ? -12.003 -1.895 6.181 1.00 91.56 78 ILE A C 1
ATOM 638 O O . ILE A 1 78 ? -13.066 -1.863 5.559 1.00 91.56 78 ILE A O 1
ATOM 642 N N . ASP A 1 79 ? -11.888 -2.391 7.405 1.00 87.88 79 ASP A N 1
ATOM 643 C CA . ASP A 1 79 ? -13.003 -2.713 8.287 1.00 87.88 79 ASP A CA 1
ATOM 644 C C . ASP A 1 79 ? -12.904 -1.873 9.575 1.00 87.88 79 ASP A C 1
ATOM 646 O O . ASP A 1 79 ? -11.979 -1.073 9.736 1.00 87.88 79 ASP A O 1
ATOM 650 N N . SER A 1 80 ? -13.860 -2.027 10.494 1.00 79.06 80 SER A N 1
ATOM 651 C CA . SER A 1 80 ? -13.947 -1.198 11.702 1.00 79.06 80 SER A CA 1
ATOM 652 C C . SER A 1 80 ? -12.720 -1.277 12.622 1.00 79.06 80 SER A C 1
ATOM 654 O O . SER A 1 80 ? -12.499 -0.353 13.398 1.00 79.06 80 SER A O 1
ATOM 656 N N . ASN A 1 81 ? -11.920 -2.349 12.554 1.00 77.19 81 ASN A N 1
ATOM 657 C CA . ASN A 1 81 ? -10.789 -2.584 13.462 1.00 77.19 81 ASN A CA 1
ATOM 658 C C . ASN A 1 81 ? -9.448 -2.775 12.729 1.00 77.19 81 ASN A C 1
ATOM 660 O O . ASN A 1 81 ? -8.373 -2.480 13.261 1.00 77.19 81 ASN A O 1
ATOM 664 N N . ASN A 1 82 ? -9.487 -3.266 11.497 1.00 87.00 82 ASN A N 1
ATOM 665 C CA . ASN A 1 82 ? -8.348 -3.729 10.736 1.00 87.00 82 ASN A CA 1
ATOM 666 C C . ASN A 1 82 ? -8.310 -3.080 9.358 1.00 87.00 82 ASN A C 1
ATOM 668 O O . ASN A 1 82 ? -9.314 -2.793 8.711 1.00 87.00 82 ASN A O 1
ATOM 672 N N . THR A 1 83 ? -7.086 -2.914 8.878 1.00 92.38 83 THR A N 1
ATOM 673 C CA . THR A 1 83 ? -6.836 -2.594 7.481 1.00 92.38 83 THR A CA 1
ATOM 674 C C . THR A 1 83 ? -5.933 -3.677 6.937 1.00 92.38 83 THR A C 1
ATOM 676 O O . THR A 1 83 ? -4.863 -3.933 7.494 1.00 92.38 83 THR A O 1
ATOM 679 N N . THR A 1 84 ? -6.373 -4.328 5.873 1.00 95.56 84 THR A N 1
ATOM 680 C CA . THR A 1 84 ? -5.655 -5.410 5.213 1.00 95.56 84 THR A CA 1
ATOM 681 C C . THR A 1 84 ? -5.279 -4.961 3.811 1.00 95.56 84 THR A C 1
ATOM 683 O O . THR A 1 84 ? -6.132 -4.505 3.059 1.00 95.56 84 THR A O 1
ATOM 686 N N . LEU A 1 85 ? -4.014 -5.132 3.438 1.00 97.00 85 LEU A N 1
ATOM 687 C CA . LEU A 1 85 ? -3.575 -5.046 2.052 1.00 97.00 85 LEU A CA 1
ATOM 688 C C . LEU A 1 85 ? -3.409 -6.451 1.487 1.00 97.00 85 LEU A C 1
ATOM 690 O O . LEU A 1 85 ? -2.840 -7.330 2.140 1.00 97.00 85 LEU A O 1
ATOM 694 N N . ARG A 1 86 ? -3.878 -6.661 0.263 1.00 97.94 86 ARG A N 1
ATOM 695 C CA . ARG A 1 86 ? -3.706 -7.904 -0.492 1.00 97.94 86 ARG A CA 1
ATOM 696 C C . ARG A 1 86 ? -3.058 -7.563 -1.818 1.00 97.94 86 ARG A C 1
ATOM 698 O O . ARG A 1 86 ? -3.563 -6.707 -2.536 1.00 97.94 86 ARG A O 1
ATOM 705 N N . CYS A 1 87 ? -1.941 -8.205 -2.124 1.00 97.62 87 CYS A N 1
ATOM 706 C CA . CYS A 1 87 ? -1.302 -8.010 -3.414 1.00 97.62 87 CYS A CA 1
ATOM 707 C C . CYS A 1 87 ? -2.038 -8.834 -4.472 1.00 97.62 87 CYS A C 1
ATOM 709 O O . CYS A 1 87 ? -2.217 -10.042 -4.305 1.00 97.62 87 CYS A O 1
ATOM 711 N N . ASN A 1 88 ? -2.436 -8.180 -5.559 1.00 97.44 88 ASN A N 1
ATOM 712 C CA . ASN A 1 88 ? -2.993 -8.821 -6.747 1.00 97.44 88 ASN A CA 1
ATOM 713 C C . ASN A 1 88 ? -1.913 -9.031 -7.825 1.00 97.44 88 ASN A C 1
ATOM 715 O O . ASN A 1 88 ? -2.060 -9.906 -8.672 1.00 97.44 88 ASN A O 1
ATOM 719 N N . GLY A 1 89 ? -0.829 -8.246 -7.795 1.00 96.94 89 GLY A N 1
ATOM 720 C CA . GLY A 1 89 ? 0.325 -8.384 -8.684 1.00 96.94 89 GLY A CA 1
ATOM 721 C C . GLY A 1 89 ? 1.394 -7.319 -8.429 1.00 96.94 89 GLY A C 1
ATOM 722 O O . GLY A 1 89 ? 1.087 -6.250 -7.903 1.00 96.94 89 GLY A O 1
ATOM 723 N N . GLY A 1 90 ? 2.640 -7.608 -8.813 1.00 95.38 90 GLY A N 1
ATOM 724 C CA . GLY A 1 90 ? 3.780 -6.693 -8.646 1.00 95.38 90 GLY A CA 1
ATOM 725 C C . GLY A 1 90 ? 4.410 -6.681 -7.246 1.00 95.38 90 GLY A C 1
ATOM 726 O O . GLY A 1 90 ? 5.213 -5.800 -6.970 1.00 95.38 90 GLY A O 1
ATOM 727 N N . CYS A 1 91 ? 4.065 -7.637 -6.377 1.00 96.38 91 CYS A N 1
ATOM 728 C CA . CYS A 1 91 ? 4.649 -7.795 -5.042 1.00 96.38 91 CYS A CA 1
ATOM 729 C C . CYS A 1 91 ? 4.980 -9.264 -4.738 1.00 96.38 91 CYS A C 1
ATOM 731 O O . CYS A 1 91 ? 4.277 -10.173 -5.183 1.00 96.38 91 CYS A O 1
ATOM 733 N N . ASP A 1 92 ? 5.991 -9.477 -3.897 1.00 97.00 92 ASP A N 1
ATOM 734 C CA . ASP A 1 92 ? 6.466 -10.791 -3.437 1.00 97.00 92 ASP A CA 1
ATOM 735 C C . ASP A 1 92 ? 5.675 -11.320 -2.229 1.00 97.00 92 ASP A C 1
ATOM 737 O O . ASP A 1 92 ? 5.808 -12.470 -1.803 1.00 97.00 92 ASP A O 1
ATOM 741 N N . TRP A 1 93 ? 4.812 -10.481 -1.661 1.00 97.81 93 TRP A N 1
ATOM 742 C CA . TRP A 1 93 ? 3.949 -10.801 -0.531 1.00 97.81 93 TRP A CA 1
ATOM 743 C C . TRP A 1 93 ? 2.490 -10.912 -0.966 1.00 97.81 93 TRP A C 1
ATOM 745 O O . TRP A 1 93 ? 2.031 -10.212 -1.859 1.00 97.81 93 TRP A O 1
ATOM 755 N N . LYS A 1 94 ? 1.717 -11.768 -0.287 1.00 97.62 94 LYS A N 1
ATOM 756 C CA . LYS A 1 94 ? 0.288 -11.974 -0.596 1.00 97.62 94 LYS A CA 1
ATOM 757 C C . LYS A 1 94 ? -0.648 -11.091 0.226 1.00 97.62 94 LYS A C 1
ATOM 759 O O . LYS A 1 94 ? -1.657 -10.612 -0.286 1.00 97.62 94 LYS A O 1
ATOM 764 N N . LYS A 1 95 ? -0.358 -10.918 1.518 1.00 97.69 95 LYS A N 1
ATOM 765 C CA . LYS A 1 95 ? -1.240 -10.231 2.470 1.00 97.69 95 LYS A CA 1
ATOM 766 C C . LYS A 1 95 ? -0.432 -9.542 3.565 1.00 97.69 95 LYS A C 1
ATOM 768 O O . LYS A 1 95 ? 0.462 -10.157 4.137 1.00 97.69 95 LYS A O 1
ATOM 773 N N . ILE A 1 96 ? -0.807 -8.311 3.899 1.00 96.69 96 ILE A N 1
ATOM 774 C CA . ILE A 1 96 ? -0.291 -7.547 5.039 1.00 96.69 96 ILE A CA 1
ATOM 775 C C . ILE A 1 96 ? -1.483 -7.043 5.852 1.00 96.69 96 ILE A C 1
ATOM 777 O O . ILE A 1 96 ? -2.419 -6.477 5.298 1.00 96.69 96 ILE A O 1
ATOM 781 N N . ILE A 1 97 ? -1.452 -7.232 7.170 1.00 94.75 97 ILE A N 1
ATOM 782 C CA . ILE A 1 97 ? -2.426 -6.632 8.090 1.00 94.75 97 ILE A CA 1
ATOM 783 C C . ILE A 1 97 ? -1.738 -5.461 8.783 1.00 94.75 97 ILE A C 1
ATOM 785 O O . ILE A 1 97 ? -0.713 -5.641 9.443 1.00 94.75 97 ILE A O 1
ATOM 789 N N . LEU A 1 98 ? -2.291 -4.261 8.627 1.00 92.44 98 LEU A N 1
ATOM 790 C CA . LEU A 1 98 ? -1.725 -3.057 9.215 1.00 92.44 98 LEU A CA 1
ATOM 791 C C . LEU A 1 98 ? -1.972 -3.015 10.717 1.00 92.44 98 LEU A C 1
ATOM 793 O O . LEU A 1 98 ? -3.117 -3.062 11.188 1.00 92.44 98 LEU A O 1
ATOM 797 N N . LYS A 1 99 ? -0.882 -2.825 11.458 1.00 86.06 99 LYS A N 1
ATOM 798 C CA . LYS A 1 99 ? -0.921 -2.443 12.870 1.00 86.06 99 LYS A CA 1
ATOM 799 C C . LYS A 1 99 ? -1.311 -0.963 13.000 1.00 86.06 99 LYS A C 1
ATOM 801 O O . LYS A 1 99 ? -1.533 -0.276 12.003 1.00 86.06 99 LYS A O 1
ATOM 806 N N . GLN A 1 100 ? -1.476 -0.482 14.230 1.00 83.75 100 GLN A N 1
ATOM 807 C CA . GLN A 1 100 ? -1.710 0.944 14.465 1.00 83.75 100 GLN A CA 1
ATOM 808 C C . GLN A 1 100 ? -0.523 1.790 13.980 1.00 83.75 100 GLN A C 1
ATOM 810 O O . GLN A 1 100 ? 0.615 1.320 13.949 1.00 83.75 100 GLN A O 1
ATOM 815 N N . GLY A 1 101 ? -0.801 3.045 13.625 1.00 87.56 101 GLY A N 1
ATOM 816 C CA . GLY A 1 101 ? 0.206 4.001 13.179 1.00 87.56 101 GLY A CA 1
ATOM 817 C C . GLY A 1 101 ? 0.494 3.931 11.679 1.00 87.56 101 GLY A C 1
ATOM 818 O O . GLY A 1 101 ? -0.412 3.778 10.857 1.00 87.56 101 GLY A O 1
ATOM 819 N N . SER A 1 102 ? 1.766 4.118 11.339 1.00 92.81 102 SER A N 1
ATOM 820 C CA . SER A 1 102 ? 2.257 4.288 9.975 1.00 92.81 102 SER A CA 1
ATOM 821 C C . SER A 1 102 ? 3.188 3.135 9.596 1.00 92.81 102 SER A C 1
ATOM 823 O O . SER A 1 102 ? 4.074 2.769 10.365 1.00 92.81 102 SER A O 1
ATOM 825 N N . THR A 1 103 ? 2.970 2.533 8.428 1.00 95.81 103 THR A N 1
ATOM 826 C CA . THR A 1 103 ? 3.745 1.394 7.912 1.00 95.81 103 THR A CA 1
ATOM 827 C C . THR A 1 103 ? 4.247 1.708 6.510 1.00 95.81 103 THR A C 1
ATOM 829 O O . THR A 1 103 ? 3.481 2.166 5.669 1.00 95.81 103 THR A O 1
ATOM 832 N N . ILE A 1 104 ? 5.526 1.455 6.242 1.00 95.88 104 ILE A N 1
ATOM 833 C CA . ILE A 1 104 ? 6.110 1.606 4.906 1.00 95.88 104 ILE A CA 1
ATOM 834 C C . ILE A 1 104 ? 6.049 0.254 4.192 1.00 95.88 104 ILE A C 1
ATOM 836 O O . ILE A 1 104 ? 6.361 -0.774 4.793 1.00 95.88 104 ILE A O 1
ATOM 840 N N . ILE A 1 105 ? 5.642 0.255 2.925 1.00 96.38 105 ILE A N 1
ATOM 841 C CA . ILE A 1 105 ? 5.439 -0.943 2.107 1.00 96.38 105 ILE A CA 1
ATOM 842 C C . ILE A 1 105 ? 6.193 -0.801 0.781 1.00 96.38 105 ILE A C 1
ATOM 844 O O . ILE A 1 105 ? 6.155 0.261 0.158 1.00 96.38 105 ILE A O 1
ATOM 848 N N . SER A 1 106 ? 6.847 -1.882 0.355 1.00 96.31 106 SER A N 1
ATOM 849 C CA . SER A 1 106 ? 7.462 -2.052 -0.968 1.00 96.31 106 SER A CA 1
ATOM 850 C C . SER A 1 106 ? 6.995 -3.347 -1.647 1.00 96.31 106 SER A C 1
ATOM 852 O O . SER A 1 106 ? 6.145 -4.073 -1.115 1.00 96.31 106 SER A O 1
ATOM 854 N N . GLU A 1 107 ? 7.563 -3.669 -2.811 1.00 96.06 107 GLU A N 1
ATOM 855 C CA . GLU A 1 107 ? 7.356 -4.945 -3.505 1.00 96.06 107 GLU A CA 1
ATOM 856 C C . GLU A 1 107 ? 7.734 -6.155 -2.642 1.00 96.06 107 GLU A C 1
ATOM 858 O O . GLU A 1 107 ? 7.072 -7.185 -2.710 1.00 96.06 107 GLU A O 1
ATOM 863 N N . ASN A 1 108 ? 8.695 -5.989 -1.729 1.00 95.50 108 ASN A N 1
ATOM 864 C CA . ASN A 1 108 ? 9.184 -7.045 -0.838 1.00 95.50 108 ASN A CA 1
ATOM 865 C C . ASN A 1 108 ? 8.411 -7.139 0.494 1.00 95.50 108 ASN A C 1
ATOM 867 O O . ASN A 1 108 ? 8.676 -8.024 1.306 1.00 95.50 108 ASN A O 1
ATOM 871 N N . GLY A 1 109 ? 7.453 -6.239 0.748 1.00 95.75 109 GLY A N 1
ATOM 872 C CA . GLY A 1 109 ? 6.602 -6.259 1.944 1.00 95.75 109 GLY A CA 1
ATOM 873 C C . GLY A 1 109 ? 6.801 -5.054 2.852 1.00 95.75 109 GLY A C 1
ATOM 874 O O . GLY A 1 109 ? 6.925 -3.928 2.377 1.00 95.75 109 GLY A O 1
ATOM 875 N N . ILE A 1 110 ? 6.770 -5.274 4.172 1.00 95.69 110 ILE A N 1
ATOM 876 C CA . ILE A 1 110 ? 6.987 -4.203 5.154 1.00 95.69 110 ILE A CA 1
ATOM 877 C C . ILE A 1 110 ? 8.453 -3.775 5.099 1.00 95.69 110 ILE A C 1
ATOM 879 O O . ILE A 1 110 ? 9.356 -4.576 5.333 1.00 95.69 110 ILE A O 1
ATOM 883 N N . ALA A 1 111 ? 8.670 -2.495 4.830 1.00 93.75 111 ALA A N 1
ATOM 884 C CA . ALA A 1 111 ? 9.982 -1.894 4.688 1.00 93.75 111 ALA A CA 1
ATOM 885 C C . ALA A 1 111 ? 10.283 -0.924 5.839 1.00 93.75 111 ALA A C 1
ATOM 887 O O . ALA A 1 111 ? 9.418 -0.545 6.632 1.00 93.75 111 ALA A O 1
ATOM 888 N N . THR A 1 112 ? 11.542 -0.505 5.926 1.00 88.81 112 THR A N 1
ATOM 889 C CA . THR A 1 112 ? 12.008 0.508 6.877 1.00 88.81 112 THR A CA 1
ATOM 890 C C . THR A 1 112 ? 12.332 1.811 6.154 1.00 88.81 112 THR A C 1
ATOM 892 O O . THR A 1 112 ? 12.500 1.835 4.937 1.00 88.81 112 THR A O 1
ATOM 895 N N . ALA A 1 113 ? 12.502 2.908 6.897 1.00 77.88 113 ALA A N 1
ATOM 896 C CA . ALA A 1 113 ? 12.900 4.191 6.312 1.00 77.88 113 ALA A CA 1
ATOM 897 C C . ALA A 1 113 ? 14.223 4.116 5.518 1.00 77.88 113 ALA A C 1
ATOM 899 O O . ALA A 1 113 ? 14.408 4.860 4.559 1.00 77.88 113 ALA A O 1
ATOM 900 N N . LYS A 1 114 ? 15.123 3.178 5.857 1.00 75.69 114 LYS A N 1
ATOM 901 C CA . LYS A 1 114 ? 16.386 2.964 5.127 1.00 75.69 114 LYS A CA 1
ATOM 902 C C . LYS A 1 114 ? 16.164 2.502 3.682 1.00 75.69 114 LYS A C 1
ATOM 904 O O . LYS A 1 114 ? 17.009 2.755 2.829 1.00 75.69 114 LYS A O 1
ATOM 909 N N . ASN A 1 115 ? 15.026 1.868 3.395 1.00 78.44 115 ASN A N 1
ATOM 910 C CA . ASN A 1 115 ? 14.694 1.362 2.066 1.00 78.44 115 ASN A CA 1
ATOM 911 C C . ASN A 1 115 ? 14.387 2.478 1.052 1.00 78.44 115 ASN A C 1
ATOM 913 O O . ASN A 1 115 ? 14.392 2.206 -0.146 1.00 78.44 115 ASN A O 1
ATOM 917 N N . ALA A 1 116 ? 14.196 3.731 1.484 1.00 71.06 116 ALA A N 1
ATOM 918 C CA . ALA A 1 116 ? 14.026 4.863 0.567 1.00 71.06 116 ALA A CA 1
ATOM 919 C C . ALA A 1 116 ? 15.229 5.048 -0.380 1.00 71.06 116 ALA A C 1
ATOM 921 O O . ALA A 1 116 ? 15.052 5.431 -1.533 1.00 71.06 116 ALA A O 1
ATOM 922 N N . ASN A 1 117 ? 16.432 4.689 0.083 1.00 75.62 117 ASN A N 1
ATOM 923 C CA . ASN A 1 117 ? 17.677 4.783 -0.685 1.00 75.62 117 ASN A CA 1
ATOM 924 C C . ASN A 1 117 ? 18.082 3.457 -1.356 1.00 75.62 117 ASN A C 1
ATOM 926 O O . ASN A 1 117 ? 19.180 3.362 -1.891 1.00 75.62 117 ASN A O 1
ATOM 930 N N . SER A 1 118 ? 17.238 2.423 -1.285 1.00 79.12 118 SER A N 1
ATOM 931 C CA . SER A 1 118 ? 17.518 1.104 -1.871 1.00 79.12 118 SER A CA 1
ATOM 932 C C . SER A 1 118 ? 16.928 0.963 -3.275 1.00 79.12 118 SER A C 1
ATOM 934 O O . SER A 1 118 ? 16.036 1.726 -3.653 1.00 79.12 118 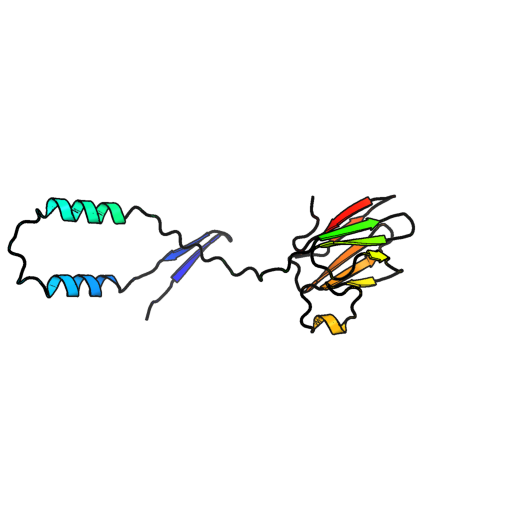SER A O 1
ATOM 936 N N . ASP A 1 119 ? 17.370 -0.046 -4.025 1.00 86.75 119 ASP A N 1
ATOM 937 C CA . ASP A 1 119 ? 16.907 -0.362 -5.388 1.00 86.75 119 ASP A CA 1
ATOM 938 C C . ASP A 1 119 ? 15.510 -1.010 -5.436 1.00 86.75 119 ASP A C 1
ATOM 940 O O . ASP A 1 119 ? 15.206 -1.806 -6.319 1.00 86.75 119 ASP A O 1
ATOM 944 N N . VAL A 1 120 ? 14.637 -0.657 -4.487 1.00 91.62 120 VAL A N 1
ATOM 945 C CA . VAL A 1 120 ? 13.229 -1.065 -4.503 1.00 91.62 120 VAL A CA 1
ATOM 946 C C . VAL A 1 120 ? 12.478 -0.396 -5.650 1.00 91.62 120 VAL A C 1
ATOM 948 O O . VAL A 1 120 ? 12.722 0.776 -5.975 1.00 91.62 120 VAL A O 1
ATOM 951 N N . LEU A 1 121 ? 11.547 -1.150 -6.233 1.00 92.56 121 LEU A N 1
ATOM 952 C CA . LEU A 1 121 ? 10.764 -0.741 -7.399 1.00 92.56 121 LEU A CA 1
ATOM 953 C C . LEU A 1 121 ? 9.748 0.342 -7.046 1.00 92.56 121 LEU A C 1
ATOM 955 O O . LEU A 1 121 ? 9.569 1.302 -7.798 1.00 92.56 121 LEU A O 1
ATOM 959 N N . TYR A 1 122 ? 9.106 0.201 -5.889 1.00 93.88 122 TYR A N 1
ATOM 960 C CA . TYR A 1 122 ? 8.218 1.210 -5.335 1.00 93.88 122 TYR A CA 1
ATOM 961 C C . TYR A 1 122 ? 8.284 1.212 -3.813 1.00 93.88 122 TYR A C 1
ATOM 963 O O . TYR A 1 122 ? 8.627 0.228 -3.160 1.00 93.88 122 TYR A O 1
ATOM 971 N N . LEU A 1 123 ? 7.932 2.351 -3.234 1.00 95.50 123 LEU A N 1
ATOM 972 C CA . LEU A 1 123 ? 7.861 2.529 -1.798 1.00 95.50 123 LEU A CA 1
ATOM 973 C C . LEU A 1 123 ? 6.755 3.526 -1.485 1.00 95.50 123 LEU A C 1
ATOM 975 O O . LEU A 1 123 ? 6.749 4.646 -1.998 1.00 95.50 123 LEU A O 1
ATOM 979 N N . PHE A 1 124 ? 5.834 3.145 -0.613 1.00 95.62 124 PHE A N 1
ATOM 980 C CA . PHE A 1 124 ? 4.801 4.051 -0.135 1.00 95.62 124 PHE A CA 1
ATOM 981 C C . PHE A 1 124 ? 4.515 3.817 1.342 1.00 95.62 124 PHE A C 1
ATOM 983 O O . PHE A 1 124 ? 4.754 2.748 1.903 1.00 95.62 124 PHE A O 1
ATOM 990 N N . ASN A 1 125 ? 4.020 4.858 1.991 1.00 96.06 125 ASN A N 1
ATOM 991 C CA . ASN A 1 125 ? 3.571 4.812 3.364 1.00 96.06 125 ASN A CA 1
ATOM 992 C C . ASN A 1 125 ? 2.063 4.586 3.416 1.00 96.06 125 ASN A C 1
ATOM 994 O O . ASN A 1 125 ? 1.328 5.202 2.648 1.00 96.06 125 ASN A O 1
ATOM 998 N N . VAL A 1 126 ? 1.613 3.766 4.360 1.00 95.88 126 VAL A N 1
ATOM 999 C CA . VAL A 1 126 ? 0.208 3.632 4.732 1.00 95.88 126 VAL A CA 1
ATOM 1000 C C . VAL A 1 126 ? 0.046 4.035 6.184 1.00 95.88 126 VAL A C 1
ATOM 1002 O O . VAL A 1 126 ? 0.608 3.405 7.082 1.00 95.88 126 VAL A O 1
ATOM 1005 N N . GLN A 1 127 ? -0.742 5.073 6.419 1.00 94.50 127 GLN A N 1
ATOM 1006 C CA . GLN A 1 127 ? -1.055 5.574 7.746 1.00 94.50 127 GLN A CA 1
ATOM 1007 C C . GLN A 1 127 ? -2.539 5.371 8.029 1.00 94.50 127 GLN A C 1
ATOM 1009 O O . GLN A 1 127 ? -3.380 5.839 7.264 1.00 94.50 127 GLN A O 1
ATOM 1014 N N . LYS A 1 128 ? -2.873 4.711 9.143 1.00 91.12 128 LYS A N 1
ATOM 1015 C CA . LYS A 1 128 ? -4.258 4.693 9.632 1.00 91.12 128 LYS A CA 1
ATOM 1016 C C . LYS A 1 128 ? -4.652 6.083 10.138 1.00 91.12 128 LYS A C 1
ATOM 1018 O O . LYS A 1 128 ? -3.889 6.713 10.870 1.00 91.12 128 LYS A O 1
ATOM 1023 N N . THR A 1 129 ? -5.840 6.538 9.762 1.00 90.00 129 THR A N 1
ATOM 1024 C CA . THR A 1 129 ? -6.477 7.765 10.262 1.00 90.00 129 THR A CA 1
ATOM 1025 C C . THR A 1 129 ? -7.725 7.394 11.067 1.00 90.00 129 THR A C 1
ATOM 1027 O O . THR A 1 129 ? -8.130 6.234 11.078 1.00 90.00 129 THR A O 1
ATOM 1030 N N . GLU A 1 130 ? -8.361 8.359 11.738 1.00 85.06 130 GLU A N 1
ATOM 1031 C CA . GLU A 1 130 ? -9.583 8.100 12.524 1.00 85.06 130 GLU A CA 1
ATOM 1032 C C . GLU A 1 130 ? -10.725 7.493 11.698 1.00 85.06 130 GLU A C 1
ATOM 1034 O O . GLU A 1 130 ? -11.543 6.747 12.226 1.00 85.06 130 GLU A O 1
ATOM 1039 N N . LYS A 1 131 ? -10.789 7.823 10.402 1.00 82.69 131 LYS A N 1
ATOM 1040 C CA . LYS A 1 131 ? -11.888 7.441 9.506 1.00 82.69 131 LYS A CA 1
ATOM 1041 C C . LYS A 1 131 ? -11.438 6.579 8.328 1.00 82.69 131 LYS A C 1
ATOM 1043 O O . LYS A 1 131 ? -12.221 6.385 7.410 1.00 82.69 131 LYS A O 1
ATOM 1048 N N . GLY A 1 132 ? -10.195 6.100 8.292 1.00 89.88 132 GLY A N 1
ATOM 1049 C CA . GLY A 1 132 ? -9.696 5.317 7.161 1.00 89.88 132 GLY A CA 1
ATOM 1050 C C . GLY A 1 132 ? -8.177 5.284 7.077 1.00 89.88 132 GLY A C 1
ATOM 1051 O O . GLY A 1 132 ? -7.509 4.933 8.051 1.00 89.88 132 GLY A O 1
ATOM 1052 N N . ILE A 1 133 ? -7.624 5.616 5.907 1.00 92.94 133 ILE A N 1
ATOM 1053 C CA . ILE A 1 133 ? -6.175 5.612 5.676 1.00 92.94 133 ILE A CA 1
ATOM 1054 C C . ILE A 1 133 ? -5.706 6.782 4.814 1.00 92.94 133 ILE A C 1
ATOM 1056 O O . ILE A 1 133 ? -6.454 7.315 3.998 1.00 92.94 133 ILE A O 1
ATOM 1060 N N . ARG A 1 134 ? -4.422 7.100 4.955 1.00 95.31 134 ARG A N 1
ATOM 1061 C CA . ARG A 1 134 ? -3.655 7.973 4.071 1.00 95.31 134 ARG A CA 1
ATOM 1062 C C . ARG A 1 134 ? -2.520 7.181 3.432 1.00 95.31 134 ARG A C 1
ATOM 1064 O O . ARG A 1 134 ? -1.762 6.513 4.139 1.00 95.31 134 ARG A O 1
ATOM 1071 N N . LEU A 1 135 ? -2.393 7.273 2.112 1.00 96.56 135 LEU A N 1
ATOM 1072 C CA . LEU A 1 135 ? -1.306 6.677 1.340 1.00 96.56 135 LEU A CA 1
ATOM 1073 C C . LEU A 1 135 ? -0.378 7.777 0.827 1.00 96.56 135 LEU A C 1
ATOM 1075 O O . LEU A 1 135 ? -0.826 8.671 0.115 1.00 96.56 135 LEU A O 1
ATOM 1079 N N . ASN A 1 136 ? 0.911 7.702 1.157 1.00 95.88 136 ASN A N 1
ATOM 1080 C CA . ASN A 1 136 ? 1.905 8.671 0.690 1.00 95.88 136 ASN A CA 1
ATOM 1081 C C . ASN A 1 136 ? 2.949 7.982 -0.180 1.00 95.88 136 ASN A C 1
ATOM 1083 O O . ASN A 1 136 ? 3.577 7.015 0.252 1.00 95.88 136 ASN A O 1
ATOM 1087 N N . ASN A 1 137 ? 3.171 8.510 -1.377 1.00 94.25 137 ASN A N 1
ATOM 1088 C CA . ASN A 1 137 ? 4.274 8.079 -2.224 1.00 94.25 137 ASN A CA 1
ATOM 1089 C C . ASN A 1 137 ? 5.615 8.445 -1.580 1.00 94.25 137 ASN A C 1
ATOM 1091 O O . ASN A 1 137 ? 5.798 9.576 -1.134 1.00 94.25 137 ASN A O 1
ATOM 1095 N N . LEU A 1 138 ? 6.552 7.500 -1.562 1.00 93.00 138 LEU A N 1
ATOM 1096 C CA . LEU A 1 138 ? 7.948 7.752 -1.198 1.00 93.00 138 LEU A CA 1
ATOM 1097 C C . LEU A 1 138 ? 8.874 7.522 -2.398 1.00 93.00 138 LEU A C 1
ATOM 1099 O O . LEU A 1 138 ? 9.859 8.239 -2.549 1.00 93.00 138 LEU A O 1
ATOM 1103 N N . LYS A 1 139 ? 8.566 6.535 -3.248 1.00 91.94 139 LYS A N 1
ATOM 1104 C CA . LYS A 1 139 ? 9.324 6.205 -4.458 1.00 91.94 139 LYS A CA 1
ATOM 1105 C C 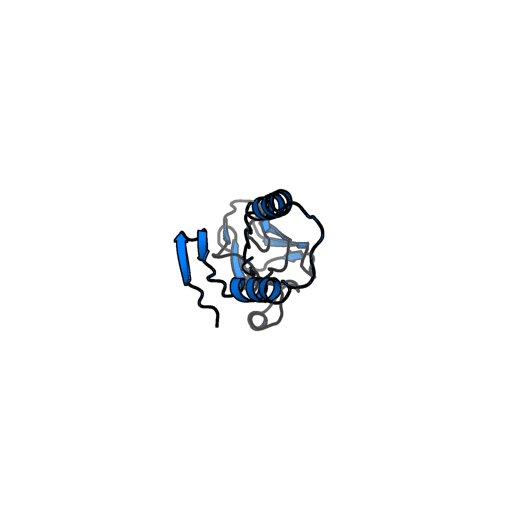. LYS A 1 139 ? 8.475 5.389 -5.434 1.00 91.94 139 LYS A C 1
ATOM 1107 O O . LYS A 1 139 ? 7.697 4.534 -5.021 1.00 91.94 139 LYS A O 1
ATOM 1112 N N . GLY A 1 140 ? 8.700 5.583 -6.732 1.00 90.50 140 GLY A N 1
ATOM 1113 C CA . GLY A 1 140 ? 8.282 4.623 -7.760 1.00 90.50 140 GLY A CA 1
ATOM 1114 C C . GLY A 1 140 ? 6.778 4.545 -8.023 1.00 90.50 140 GLY A C 1
ATOM 1115 O O . GLY A 1 140 ? 6.346 3.614 -8.686 1.00 90.50 140 GLY A O 1
ATOM 1116 N N . THR A 1 141 ? 5.978 5.501 -7.543 1.00 93.31 141 THR A N 1
ATOM 1117 C CA . THR A 1 141 ? 4.593 5.705 -8.003 1.00 93.31 141 THR A CA 1
ATOM 1118 C C . THR A 1 141 ? 4.466 7.069 -8.684 1.00 93.31 141 THR A C 1
ATOM 1120 O O . THR A 1 141 ? 5.276 7.967 -8.441 1.00 93.31 141 THR A O 1
ATOM 1123 N N . GLN A 1 142 ? 3.436 7.245 -9.513 1.00 93.62 142 GLN A N 1
ATOM 1124 C CA . GLN A 1 142 ? 3.110 8.524 -10.154 1.00 93.62 142 GLN A CA 1
ATOM 1125 C C . GLN A 1 142 ? 2.158 9.393 -9.321 1.00 93.62 142 GLN A C 1
ATOM 1127 O O . GLN A 1 142 ? 1.596 10.365 -9.832 1.00 93.62 142 GLN A O 1
ATOM 1132 N N . TRP A 1 143 ? 1.938 9.060 -8.047 1.00 93.94 143 TRP A N 1
ATOM 1133 C CA . TRP A 1 143 ? 1.048 9.844 -7.200 1.00 93.94 143 TRP A CA 1
ATOM 1134 C C . TRP A 1 143 ? 1.696 11.201 -6.924 1.00 93.94 143 TRP A C 1
ATOM 1136 O O . TRP A 1 143 ? 2.773 11.282 -6.328 1.00 93.94 143 TRP A O 1
ATOM 1146 N N . LYS A 1 144 ? 1.039 12.266 -7.391 1.00 90.56 144 LYS A N 1
ATOM 1147 C CA . LYS A 1 144 ? 1.486 13.650 -7.178 1.00 90.56 144 LYS A CA 1
ATOM 1148 C C . LYS A 1 144 ? 1.258 14.114 -5.744 1.00 90.56 144 LYS A C 1
ATOM 1150 O O . LYS A 1 144 ? 2.013 14.936 -5.241 1.00 90.56 144 LYS A O 1
ATOM 1155 N N . GLU A 1 145 ? 0.216 13.586 -5.113 1.00 93.62 145 GLU A N 1
ATOM 1156 C CA . GLU A 1 145 ? -0.233 13.946 -3.774 1.00 93.62 145 GLU A CA 1
ATOM 1157 C C . GLU A 1 145 ? -0.598 12.686 -2.984 1.00 93.62 145 GLU A C 1
ATOM 1159 O O . GLU A 1 145 ? -0.687 11.584 -3.536 1.00 93.62 145 GLU A O 1
ATOM 1164 N N . ALA A 1 146 ? -0.795 12.860 -1.677 1.00 95.75 146 ALA A N 1
ATOM 1165 C CA . ALA A 1 146 ? -1.299 11.809 -0.810 1.00 95.75 146 ALA A CA 1
ATOM 1166 C C . ALA A 1 146 ? -2.709 11.378 -1.238 1.00 95.75 146 ALA A C 1
ATOM 1168 O O . ALA A 1 146 ? -3.541 12.209 -1.597 1.00 95.75 146 ALA A O 1
ATOM 1169 N N . ILE A 1 147 ? -2.994 10.081 -1.154 1.00 95.25 147 ILE A N 1
ATOM 1170 C CA . ILE A 1 147 ? -4.335 9.545 -1.395 1.00 95.25 147 ILE A CA 1
ATOM 1171 C C . ILE A 1 147 ? -4.997 9.334 -0.039 1.00 95.25 147 ILE A C 1
ATOM 1173 O O . ILE A 1 147 ? -4.609 8.446 0.724 1.00 95.25 147 ILE A O 1
ATOM 1177 N N . ASP A 1 148 ? -5.996 10.159 0.253 1.00 94.00 148 ASP A N 1
ATOM 1178 C CA . ASP A 1 148 ? -6.797 10.080 1.468 1.00 94.00 148 ASP A CA 1
ATOM 1179 C C . ASP A 1 148 ? -8.093 9.317 1.217 1.00 94.00 148 ASP A C 1
ATOM 1181 O O . ASP A 1 148 ? -8.899 9.674 0.359 1.00 94.00 148 ASP A O 1
ATOM 1185 N N . ILE A 1 149 ? -8.306 8.262 1.997 1.00 91.19 149 ILE A N 1
ATOM 1186 C CA . ILE A 1 149 ? -9.490 7.417 1.915 1.00 91.19 149 ILE A CA 1
ATOM 1187 C C . ILE A 1 149 ? -10.206 7.488 3.256 1.00 91.19 149 ILE A C 1
ATOM 1189 O O . ILE A 1 149 ? -9.663 7.092 4.289 1.00 91.19 149 ILE A O 1
ATOM 1193 N N . SER A 1 150 ? -11.450 7.961 3.223 1.00 89.19 150 SER A N 1
ATOM 1194 C CA . SER A 1 150 ? -12.373 7.914 4.358 1.00 89.19 150 SER A CA 1
ATOM 1195 C C . SER A 1 150 ? -13.447 6.859 4.123 1.00 89.19 150 SER A C 1
ATOM 1197 O O . SER A 1 150 ? -13.970 6.720 3.020 1.00 89.19 150 SER A O 1
ATOM 1199 N N . CYS A 1 151 ? -13.768 6.108 5.165 1.00 85.19 151 CYS A N 1
ATOM 1200 C CA . CYS A 1 151 ? -14.586 4.916 5.109 1.00 85.19 151 CYS A CA 1
ATOM 1201 C C . CYS A 1 151 ? -15.289 4.714 6.452 1.00 85.19 151 CYS A C 1
ATOM 1203 O O . CYS A 1 151 ? -14.653 4.445 7.465 1.00 85.19 151 CYS A O 1
ATOM 1205 N N . ASN A 1 152 ? -16.613 4.859 6.464 1.00 78.81 152 ASN A N 1
ATOM 1206 C CA . ASN A 1 152 ? -17.381 4.876 7.713 1.00 78.81 152 ASN A CA 1
ATOM 1207 C C . ASN A 1 152 ? -17.682 3.478 8.281 1.00 78.81 152 ASN A C 1
ATOM 1209 O O . ASN A 1 152 ? -18.078 3.370 9.437 1.00 78.81 152 ASN A O 1
ATOM 1213 N N . SER A 1 153 ? -17.558 2.417 7.480 1.00 81.19 153 SER A N 1
ATOM 1214 C CA . SER A 1 153 ? -17.887 1.050 7.906 1.00 81.19 153 SER A CA 1
ATOM 1215 C C . SER A 1 153 ? -16.919 0.025 7.322 1.00 81.19 153 SER A C 1
ATOM 1217 O O . SER A 1 153 ? -15.968 -0.382 7.981 1.00 81.19 153 SER A O 1
ATOM 1219 N N . LYS A 1 154 ? -17.143 -0.384 6.075 1.00 89.12 154 LYS A N 1
ATOM 1220 C CA . LYS A 1 154 ? -16.277 -1.298 5.341 1.00 89.12 154 LYS A CA 1
ATOM 1221 C C . LYS A 1 154 ? -16.141 -0.823 3.908 1.00 89.12 154 LYS A C 1
ATOM 1223 O O . LYS A 1 154 ? -17.136 -0.510 3.260 1.00 89.12 154 LYS A O 1
ATOM 1228 N N . CYS A 1 155 ? -14.920 -0.822 3.403 1.00 90.81 155 CYS A N 1
ATOM 1229 C CA . CYS A 1 155 ? -14.653 -0.526 2.005 1.00 90.81 155 CYS A CA 1
ATOM 1230 C C . CYS A 1 155 ? -13.507 -1.375 1.489 1.00 90.81 155 CYS A C 1
ATOM 1232 O O . CYS A 1 155 ? -12.618 -1.821 2.219 1.00 90.81 155 CYS A O 1
ATOM 1234 N N . THR A 1 156 ? -13.566 -1.594 0.187 1.00 93.69 156 THR A N 1
ATOM 1235 C CA . THR A 1 156 ? -12.558 -2.306 -0.573 1.00 93.69 156 THR A CA 1
ATOM 1236 C C . THR A 1 156 ? -12.263 -1.472 -1.801 1.00 93.69 156 THR A C 1
ATOM 1238 O O . THR A 1 156 ? -13.180 -1.051 -2.498 1.00 93.69 156 THR A O 1
ATOM 1241 N N . LEU A 1 157 ? -10.989 -1.198 -2.026 1.00 94.56 157 LEU A N 1
ATOM 1242 C CA . LEU A 1 157 ? -10.506 -0.379 -3.132 1.00 94.56 157 LEU A CA 1
ATOM 1243 C C . LEU A 1 157 ? -9.193 -0.955 -3.640 1.00 94.56 157 LEU A C 1
ATOM 1245 O O . LEU A 1 157 ? -8.476 -1.625 -2.898 1.00 94.56 157 LEU A O 1
ATOM 1249 N N . VAL A 1 158 ? -8.874 -0.686 -4.897 1.00 96.38 158 VAL A N 1
ATOM 1250 C CA . VAL A 1 158 ? -7.621 -1.120 -5.508 1.00 96.38 158 VAL A CA 1
ATOM 1251 C C . VAL A 1 158 ? -6.741 0.101 -5.716 1.00 96.38 158 VAL A C 1
ATOM 1253 O O . VAL A 1 158 ? -7.205 1.141 -6.177 1.00 96.38 158 VAL A O 1
ATOM 1256 N N . VAL A 1 159 ? -5.465 -0.022 -5.369 1.00 96.69 159 VAL A N 1
ATOM 1257 C CA . VAL A 1 159 ? -4.441 0.981 -5.660 1.00 96.69 159 VAL A CA 1
ATOM 1258 C C . VAL A 1 159 ? -3.351 0.385 -6.533 1.00 96.69 159 VAL A C 1
ATOM 1260 O O . VAL A 1 159 ? -3.005 -0.792 -6.412 1.00 96.69 159 VAL A O 1
ATOM 1263 N N . ASN A 1 160 ? -2.819 1.204 -7.426 1.00 96.81 160 ASN A N 1
ATOM 1264 C CA . ASN A 1 160 ? -1.745 0.852 -8.338 1.00 96.81 160 ASN A CA 1
ATOM 1265 C C . ASN A 1 160 ? -0.756 2.019 -8.469 1.00 96.81 160 ASN A C 1
ATOM 1267 O O . ASN A 1 160 ? -0.874 3.045 -7.796 1.00 96.81 160 ASN A O 1
ATOM 1271 N N . GLN A 1 161 ? 0.210 1.887 -9.370 1.00 95.06 161 GLN A N 1
ATOM 1272 C CA . GLN A 1 161 ? 1.260 2.873 -9.593 1.00 95.06 161 GLN A CA 1
ATOM 1273 C C . GLN A 1 161 ? 0.766 4.249 -10.066 1.00 95.06 161 GLN A C 1
ATOM 1275 O O . GLN A 1 161 ? 1.513 5.222 -9.982 1.00 95.06 161 GLN A O 1
ATOM 1280 N N . PHE A 1 162 ? -0.474 4.347 -10.548 1.00 94.44 162 PHE A N 1
ATOM 1281 C CA . PHE A 1 162 ? -1.089 5.592 -11.010 1.00 94.44 162 PHE A CA 1
ATOM 1282 C C . PHE A 1 162 ? -2.040 6.214 -9.981 1.00 94.44 162 PHE A C 1
ATOM 1284 O O . PHE A 1 162 ? -2.284 7.416 -10.041 1.00 94.44 162 PHE A O 1
ATOM 12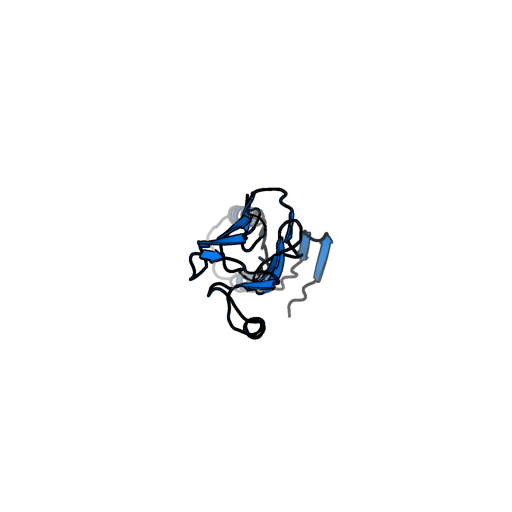91 N N . GLY A 1 163 ? -2.549 5.436 -9.023 1.00 94.69 163 GLY A N 1
ATOM 1292 C CA . GLY A 1 163 ? -3.429 5.931 -7.965 1.00 94.69 163 GLY A CA 1
ATOM 1293 C C . GLY A 1 163 ? -4.473 4.903 -7.559 1.00 94.69 163 GLY A C 1
ATOM 1294 O O . GLY A 1 163 ? -4.199 3.704 -7.524 1.00 94.69 163 GLY A O 1
ATOM 1295 N N . LEU A 1 164 ? -5.681 5.385 -7.265 1.00 93.88 164 LEU A N 1
ATOM 1296 C CA . LEU A 1 164 ? -6.861 4.534 -7.135 1.00 93.88 164 LEU A CA 1
ATOM 1297 C C . LEU A 1 164 ? -7.211 3.944 -8.509 1.00 93.88 164 LEU A C 1
ATOM 1299 O O . LEU A 1 164 ? -7.367 4.682 -9.482 1.00 93.88 164 LEU A O 1
ATOM 1303 N N . ALA A 1 165 ? -7.341 2.624 -8.580 1.00 87.12 165 ALA A N 1
ATOM 1304 C CA . ALA A 1 165 ? -7.822 1.917 -9.757 1.00 87.12 165 ALA A CA 1
ATOM 1305 C C . ALA A 1 165 ? -9.333 1.675 -9.622 1.00 87.12 165 ALA A C 1
ATOM 1307 O O . ALA A 1 165 ? -9.793 1.275 -8.549 1.00 87.12 165 ALA A O 1
ATOM 1308 N N . GLN A 1 166 ? -10.080 1.954 -10.695 1.00 58.72 166 GLN A N 1
ATOM 1309 C CA . GLN A 1 166 ? -11.500 1.602 -10.820 1.00 58.72 166 GLN A CA 1
ATOM 1310 C C . GLN A 1 166 ? -11.666 0.135 -11.209 1.00 58.72 166 GLN A C 1
ATOM 1312 O O . GLN A 1 166 ? -10.834 -0.350 -12.011 1.00 58.72 166 GLN A O 1
#